Protein AF-A0A382XG57-F1 (afdb_monomer)

Mean predicted aligned error: 2.95 Å

Secondary structure (DSSP, 8-state):
-HHHHHHHHHHHHHHHHHHTSSS--HHHHHHHHT-HHHHHHHHHHHHHHHHHHT-

Solvent-accessible surface area (backbone atoms only — not comparable to full-atom values): 3172 Å² total; per-residue (Å²): 113,74,63,63,57,46,26,47,53,53,26,50,53,54,52,52,59,57,68,70,44,99,69,80,52,70,67,56,50,53,54,53,68,65,32,66,39,42,47,51,42,52,50,55,51,51,53,50,50,57,52,60,75,72,110

Structure (mmCIF, N/CA/C/O backbone):
data_AF-A0A382XG57-F1
#
_entry.id   AF-A0A382XG57-F1
#
loop_
_atom_site.group_PDB
_atom_site.id
_atom_site.type_symbol
_atom_site.label_atom_id
_atom_site.label_alt_id
_atom_site.label_comp_id
_atom_site.label_asym_id
_atom_site.label_entity_id
_atom_site.label_seq_id
_atom_site.pdbx_PDB_ins_code
_atom_site.Cartn_x
_atom_site.Cartn_y
_atom_site.Cartn_z
_atom_site.occupancy
_atom_site.B_iso_or_equiv
_atom_site.auth_seq_i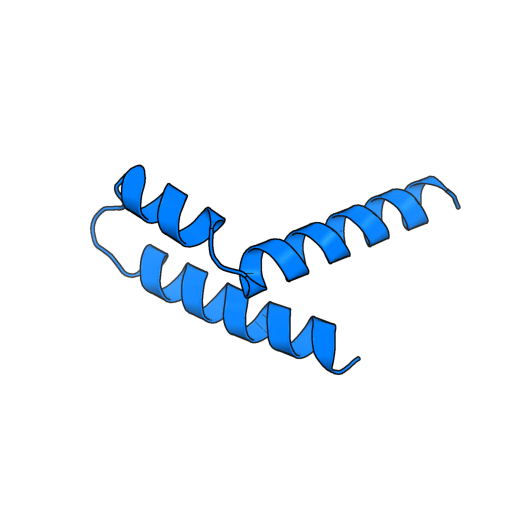d
_atom_site.auth_comp_id
_atom_site.auth_asym_id
_atom_site.auth_atom_id
_atom_site.pdbx_PDB_model_num
ATOM 1 N N . MET A 1 1 ? 2.538 -10.916 -15.896 1.00 60.06 1 MET A N 1
ATOM 2 C CA . MET A 1 1 ? 3.434 -9.902 -15.313 1.00 60.06 1 MET A CA 1
ATOM 3 C C . MET A 1 1 ? 3.529 -10.222 -13.824 1.00 60.06 1 MET A C 1
ATOM 5 O O . MET A 1 1 ? 2.864 -9.611 -13.006 1.00 60.06 1 MET A O 1
ATOM 9 N N . SER A 1 2 ? 4.252 -11.295 -13.478 1.00 83.81 2 SER A N 1
ATOM 10 C CA . SER A 1 2 ? 3.954 -12.090 -12.270 1.00 83.81 2 SER A CA 1
ATOM 11 C C . SER A 1 2 ? 4.347 -11.449 -10.939 1.00 83.81 2 SER A C 1
ATOM 13 O O . SER A 1 2 ? 3.772 -11.802 -9.916 1.00 83.81 2 SER A O 1
ATOM 15 N N . VAL A 1 3 ? 5.329 -10.543 -10.935 1.00 89.56 3 VAL A N 1
ATOM 16 C CA . VAL A 1 3 ? 5.781 -9.857 -9.713 1.00 89.56 3 VAL A CA 1
ATOM 17 C C . VAL A 1 3 ? 4.828 -8.713 -9.364 1.00 89.56 3 VAL A C 1
ATOM 19 O O . VAL A 1 3 ? 4.273 -8.719 -8.273 1.00 89.56 3 VAL A O 1
ATOM 22 N N . LEU A 1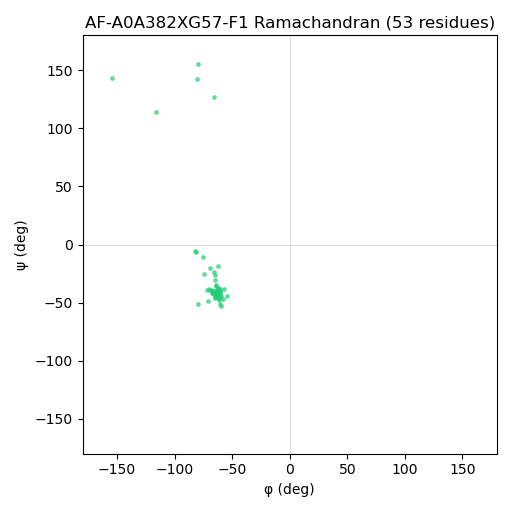 4 ? 4.525 -7.831 -10.326 1.00 92.50 4 LEU A N 1
ATOM 23 C CA . LEU A 1 4 ? 3.601 -6.707 -10.128 1.00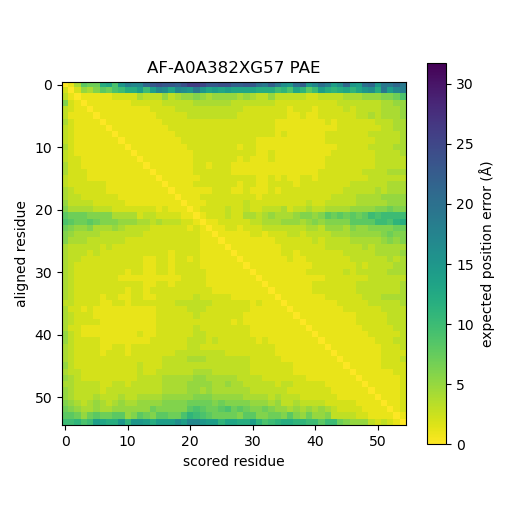 92.50 4 LEU A CA 1
ATOM 24 C C . LEU A 1 4 ? 2.195 -7.165 -9.714 1.00 92.50 4 LEU A C 1
ATOM 26 O O . LEU A 1 4 ? 1.610 -6.617 -8.788 1.00 92.50 4 LEU A O 1
ATOM 30 N N . GLU A 1 5 ? 1.654 -8.197 -10.370 1.00 95.25 5 GLU A N 1
ATOM 31 C CA . GLU A 1 5 ? 0.346 -8.765 -10.008 1.00 95.25 5 GLU A CA 1
ATOM 32 C C . GLU A 1 5 ? 0.334 -9.300 -8.566 1.00 95.25 5 GLU A C 1
ATOM 34 O O . GLU A 1 5 ? -0.656 -9.140 -7.848 1.00 95.25 5 GLU A O 1
ATOM 39 N N . ARG A 1 6 ? 1.441 -9.910 -8.126 1.00 95.88 6 ARG A N 1
ATOM 40 C CA . ARG A 1 6 ? 1.585 -10.438 -6.769 1.00 95.88 6 ARG A CA 1
ATOM 41 C C . ARG A 1 6 ? 1.702 -9.320 -5.738 1.00 95.88 6 ARG A C 1
ATOM 43 O O . ARG A 1 6 ? 0.969 -9.345 -4.754 1.00 95.88 6 ARG A O 1
ATOM 50 N N . ASP A 1 7 ? 2.564 -8.337 -5.972 1.00 97.00 7 ASP A N 1
ATOM 51 C CA . ASP A 1 7 ? 2.726 -7.205 -5.056 1.00 97.00 7 ASP A CA 1
ATOM 52 C C . ASP A 1 7 ? 1.440 -6.371 -4.971 1.00 97.00 7 ASP A C 1
ATOM 54 O O . ASP A 1 7 ? 1.060 -5.943 -3.883 1.00 97.00 7 ASP A O 1
ATOM 58 N N . ALA A 1 8 ? 0.692 -6.244 -6.073 1.00 97.19 8 ALA A N 1
ATOM 59 C CA . ALA A 1 8 ? -0.640 -5.644 -6.074 1.00 97.19 8 ALA A CA 1
ATOM 60 C C . ALA A 1 8 ? -1.637 -6.411 -5.192 1.00 97.19 8 ALA A C 1
ATOM 62 O O . ALA A 1 8 ? -2.361 -5.801 -4.399 1.00 97.19 8 ALA A O 1
ATOM 63 N N . ALA A 1 9 ? -1.678 -7.742 -5.304 1.00 97.94 9 ALA A N 1
ATOM 64 C CA . ALA A 1 9 ? -2.564 -8.574 -4.495 1.00 97.94 9 ALA A CA 1
ATOM 65 C C . ALA A 1 9 ? -2.208 -8.513 -2.998 1.00 97.94 9 ALA A C 1
ATOM 67 O O . ALA A 1 9 ? -3.096 -8.310 -2.163 1.00 97.94 9 ALA A O 1
ATOM 68 N N . ASP A 1 10 ? -0.921 -8.627 -2.664 1.00 98.06 10 ASP A N 1
ATOM 69 C CA . ASP A 1 10 ? -0.425 -8.609 -1.285 1.00 98.06 10 ASP A CA 1
ATOM 70 C C . ASP A 1 10 ? -0.612 -7.216 -0.641 1.00 98.06 10 ASP A C 1
ATOM 72 O O . ASP A 1 10 ? -1.090 -7.109 0.495 1.00 98.06 10 ASP A O 1
ATOM 76 N N . ALA A 1 11 ? -0.341 -6.131 -1.378 1.00 98.19 11 ALA A N 1
ATOM 77 C CA . ALA A 1 11 ? -0.587 -4.763 -0.918 1.00 98.19 11 ALA A CA 1
ATOM 78 C C . ALA A 1 11 ? -2.081 -4.494 -0.680 1.00 98.19 11 ALA A C 1
ATOM 80 O O . ALA A 1 11 ? -2.457 -3.928 0.350 1.00 98.19 11 ALA A O 1
ATOM 81 N N . LEU A 1 12 ? -2.958 -4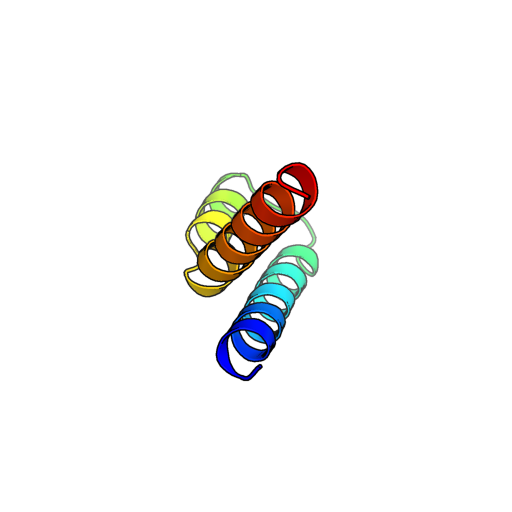.940 -1.588 1.00 98.38 12 LEU A N 1
ATOM 82 C CA . LEU A 1 12 ? -4.405 -4.784 -1.430 1.00 98.38 12 LEU A CA 1
ATOM 83 C C . LEU A 1 12 ? -4.927 -5.532 -0.197 1.00 98.38 12 LEU A C 1
ATOM 85 O O . LEU A 1 12 ? -5.794 -5.016 0.514 1.00 98.38 12 LEU A O 1
ATOM 89 N N . ALA A 1 13 ? -4.409 -6.731 0.077 1.00 98.44 13 ALA A N 1
ATOM 90 C CA . ALA A 1 13 ? -4.759 -7.479 1.279 1.00 98.44 13 ALA A CA 1
ATOM 91 C C . ALA A 1 13 ? -4.360 -6.715 2.555 1.00 98.44 13 ALA A C 1
ATOM 93 O O . ALA A 1 13 ? -5.176 -6.594 3.472 1.00 98.44 13 ALA A O 1
ATOM 94 N N . ALA A 1 14 ? -3.156 -6.135 2.591 1.00 98.06 14 ALA A N 1
ATOM 95 C CA . ALA A 1 14 ? -2.691 -5.322 3.715 1.00 98.06 14 ALA A CA 1
ATOM 96 C C . ALA A 1 14 ? -3.550 -4.059 3.924 1.00 98.06 14 ALA A C 1
ATOM 98 O O . ALA A 1 14 ? -3.960 -3.769 5.049 1.00 98.06 14 ALA A O 1
ATOM 99 N N . VAL A 1 15 ? -3.894 -3.346 2.845 1.00 98.19 15 VAL A N 1
ATOM 100 C CA . VAL A 1 15 ? -4.777 -2.168 2.905 1.00 98.19 15 VAL A CA 1
ATOM 101 C C . VAL A 1 15 ? -6.161 -2.546 3.429 1.00 98.19 15 VAL A C 1
ATOM 103 O O . VAL A 1 15 ? -6.685 -1.877 4.317 1.00 98.19 15 VAL A O 1
ATOM 106 N N . ARG A 1 16 ? -6.749 -3.643 2.935 1.00 98.25 16 ARG A N 1
ATOM 107 C CA . ARG A 1 16 ? -8.056 -4.132 3.405 1.00 98.25 16 ARG A CA 1
ATOM 108 C C . ARG A 1 16 ? -8.037 -4.516 4.879 1.00 98.25 16 ARG A C 1
ATOM 110 O O . ARG A 1 16 ? -9.005 -4.234 5.578 1.00 98.25 16 ARG A O 1
ATOM 117 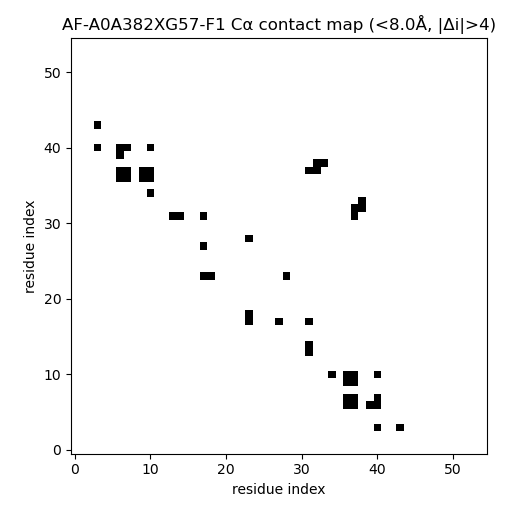N N . LEU A 1 17 ? -6.951 -5.126 5.353 1.00 97.12 17 LEU A N 1
ATOM 118 C CA . LEU A 1 17 ? -6.789 -5.472 6.763 1.00 97.12 17 LEU A CA 1
ATOM 119 C C . LEU A 1 17 ? -6.809 -4.221 7.650 1.00 97.12 17 LEU A C 1
ATOM 121 O O . LEU A 1 17 ? -7.537 -4.187 8.638 1.00 97.12 17 LEU A O 1
ATOM 125 N N . VAL A 1 18 ? -6.049 -3.186 7.282 1.00 97.31 18 VAL A N 1
ATOM 126 C CA . VAL A 1 18 ? -6.017 -1.916 8.025 1.00 97.31 18 VAL A CA 1
ATOM 127 C C . VAL A 1 18 ? -7.366 -1.196 7.950 1.00 97.31 18 VAL A C 1
ATOM 129 O O . VAL A 1 18 ? -7.855 -0.710 8.967 1.00 97.31 18 VAL A O 1
ATOM 132 N N . ALA A 1 19 ? -8.004 -1.179 6.776 1.00 97.00 19 ALA A N 1
ATOM 133 C CA . ALA A 1 19 ? -9.295 -0.526 6.556 1.00 97.00 19 ALA A CA 1
ATOM 134 C C . ALA A 1 19 ? -10.475 -1.214 7.266 1.00 97.00 19 ALA A C 1
ATOM 136 O O . ALA A 1 19 ? -11.508 -0.586 7.480 1.00 97.00 19 ALA A O 1
ATOM 137 N N . ALA A 1 20 ? -10.341 -2.491 7.636 1.00 97.31 20 ALA A N 1
ATOM 138 C CA . ALA A 1 20 ? -11.368 -3.216 8.382 1.00 97.31 20 ALA A CA 1
ATOM 139 C C . ALA A 1 20 ? -11.434 -2.818 9.869 1.00 97.31 20 ALA A C 1
ATOM 141 O O . ALA A 1 20 ? -12.366 -3.219 10.569 1.00 97.31 20 ALA A O 1
ATOM 142 N N . LEU A 1 21 ? -10.455 -2.059 10.374 1.00 95.94 21 LEU A N 1
ATOM 143 C CA . LEU A 1 21 ? -10.422 -1.653 11.774 1.00 95.94 21 LEU A CA 1
ATOM 144 C C . LEU A 1 21 ? -11.353 -0.454 12.037 1.00 95.94 21 LEU A C 1
ATOM 146 O O . LEU A 1 21 ? -11.387 0.479 11.237 1.00 95.94 21 LEU A O 1
ATOM 150 N N . PRO A 1 22 ? -12.050 -0.407 13.190 1.00 93.56 22 PRO A N 1
ATOM 151 C CA . PRO A 1 22 ? -12.949 0.700 13.547 1.00 93.56 22 PRO A CA 1
ATOM 152 C C . PRO A 1 22 ? -12.264 2.069 13.679 1.00 93.56 22 PRO A C 1
ATOM 154 O O . PRO A 1 22 ? -12.928 3.102 13.675 1.00 93.56 22 PRO A O 1
ATOM 157 N N . GLY A 1 23 ? -10.941 2.078 13.837 1.00 95.06 23 GLY A N 1
ATOM 158 C CA . GLY A 1 23 ? -10.119 3.274 13.895 1.00 95.06 23 GLY A CA 1
ATOM 159 C C . GLY A 1 23 ? -8.697 2.946 13.462 1.00 95.06 23 GLY A C 1
ATOM 160 O O . GLY A 1 23 ? -8.179 1.868 13.762 1.00 95.06 23 GLY A O 1
ATOM 161 N N . VAL A 1 24 ? -8.071 3.882 12.756 1.00 96.38 24 VAL A N 1
ATOM 162 C CA . VAL A 1 24 ? -6.733 3.710 12.192 1.00 96.38 24 VAL A CA 1
ATOM 163 C C . VAL A 1 24 ? -5.797 4.712 12.858 1.00 96.38 24 VAL A C 1
ATOM 165 O O . VAL A 1 24 ? -5.966 5.922 12.721 1.00 96.38 24 VAL A O 1
ATOM 168 N N . SER A 1 25 ? -4.833 4.209 13.630 1.00 97.25 25 SER A N 1
ATOM 169 C CA . SER A 1 25 ? -3.829 5.051 14.283 1.00 97.25 25 SER A CA 1
ATOM 170 C C . SER A 1 25 ? -2.721 5.444 13.304 1.00 97.25 25 SER A C 1
ATOM 172 O O . SER A 1 25 ? -2.434 4.711 12.357 1.00 97.25 25 SER A O 1
ATOM 174 N N . SER A 1 26 ? -2.040 6.564 13.572 1.00 97.75 26 SER A N 1
ATOM 175 C CA . SER A 1 26 ? -0.867 6.981 12.783 1.00 97.75 26 SER A CA 1
ATOM 176 C C . SER A 1 26 ? 0.191 5.882 12.726 1.00 97.75 26 SER A C 1
ATOM 178 O O . SER A 1 26 ? 0.669 5.548 11.653 1.00 97.75 26 SER A O 1
ATOM 180 N N . GLN A 1 27 ? 0.484 5.237 13.859 1.00 97.75 27 GLN A N 1
ATOM 181 C CA . GLN A 1 27 ? 1.483 4.171 13.899 1.00 97.75 27 GLN A CA 1
ATOM 182 C C . GLN A 1 27 ? 1.086 2.944 13.065 1.00 97.75 27 GLN A C 1
ATOM 184 O O . GLN A 1 27 ? 1.948 2.252 12.526 1.00 97.75 27 GLN A O 1
ATOM 189 N N . LEU A 1 28 ? -0.212 2.659 12.931 1.00 96.88 28 LEU A N 1
ATOM 190 C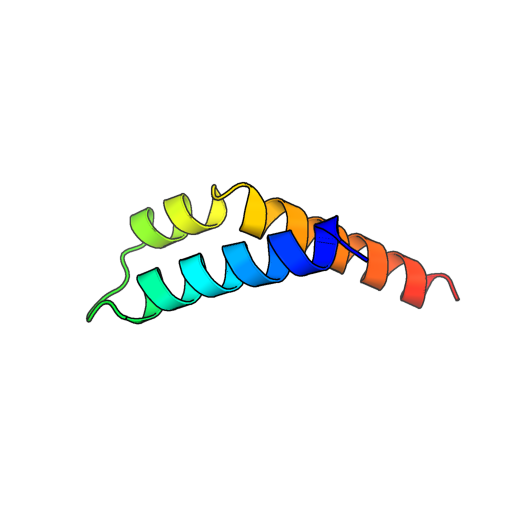 CA . LEU A 1 28 ? -0.659 1.589 12.049 1.00 96.88 28 LEU A CA 1
ATOM 191 C C . LEU A 1 28 ? -0.460 1.955 10.573 1.00 96.88 28 LEU A C 1
ATOM 193 O O . LEU A 1 28 ? -0.057 1.095 9.791 1.00 96.88 28 LEU A O 1
ATOM 197 N N . ILE A 1 29 ? -0.690 3.219 10.208 1.00 97.69 29 ILE A N 1
ATOM 198 C CA . ILE A 1 29 ? -0.350 3.736 8.877 1.00 97.69 29 ILE A CA 1
ATOM 199 C C . ILE A 1 29 ? 1.159 3.664 8.637 1.00 97.69 29 ILE A C 1
ATOM 201 O O . ILE A 1 29 ? 1.567 3.204 7.578 1.00 97.69 29 ILE A O 1
ATOM 205 N N . ASP A 1 30 ? 1.990 4.026 9.615 1.00 98.25 30 ASP A N 1
ATOM 206 C CA . ASP A 1 30 ? 3.450 3.935 9.487 1.00 98.25 30 ASP A CA 1
ATOM 207 C C . ASP A 1 30 ? 3.902 2.490 9.235 1.00 98.25 30 ASP A C 1
ATOM 209 O O . ASP A 1 30 ? 4.709 2.226 8.343 1.00 98.25 30 ASP A O 1
ATOM 213 N N . ASN A 1 31 ? 3.317 1.530 9.956 1.00 97.50 31 ASN A N 1
ATOM 214 C CA . ASN A 1 31 ? 3.573 0.107 9.740 1.00 97.50 31 ASN A CA 1
ATOM 215 C C . ASN A 1 31 ? 3.095 -0.372 8.361 1.00 97.50 31 ASN A C 1
ATOM 217 O O . ASN A 1 31 ? 3.786 -1.163 7.717 1.00 97.50 31 ASN A O 1
ATOM 221 N N . LEU A 1 32 ? 1.936 0.101 7.892 1.00 98.19 32 LEU A N 1
ATOM 222 C CA . LEU A 1 32 ? 1.447 -0.192 6.544 1.00 98.19 32 LEU A CA 1
ATOM 223 C C . LEU A 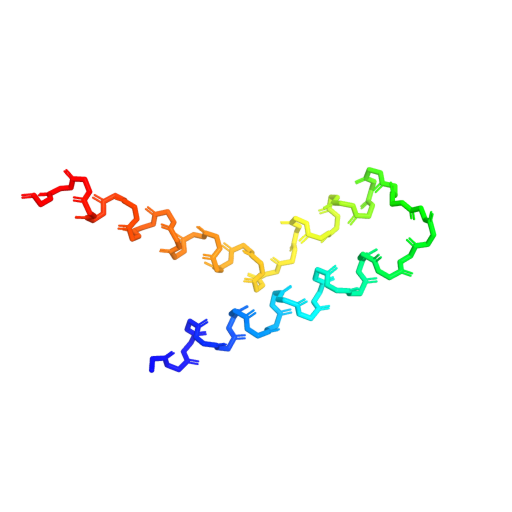1 32 ? 2.397 0.384 5.484 1.00 98.19 32 LEU A C 1
ATOM 225 O O . LEU A 1 32 ? 2.769 -0.327 4.557 1.00 98.19 32 LEU A O 1
ATOM 229 N N . ASN A 1 33 ? 2.863 1.619 5.659 1.00 97.19 33 ASN A N 1
ATOM 230 C CA . ASN A 1 33 ? 3.820 2.280 4.771 1.00 97.19 33 ASN A CA 1
ATOM 231 C C . ASN A 1 33 ? 5.202 1.602 4.771 1.00 97.19 33 ASN A C 1
ATOM 233 O O . ASN A 1 33 ? 5.942 1.711 3.794 1.00 97.19 33 ASN A O 1
ATOM 237 N N . ALA A 1 34 ? 5.554 0.877 5.836 1.00 98.19 34 ALA A N 1
ATOM 238 C CA . ALA A 1 34 ? 6.758 0.050 5.907 1.00 98.19 34 ALA A CA 1
ATOM 239 C C . ALA A 1 34 ? 6.596 -1.340 5.251 1.00 98.19 34 ALA A C 1
ATOM 241 O O . ALA A 1 34 ? 7.574 -2.083 5.150 1.00 98.19 34 ALA A O 1
ATOM 242 N N . ASN A 1 35 ? 5.395 -1.713 4.794 1.00 98.12 35 ASN A N 1
ATOM 243 C CA . ASN A 1 35 ? 5.148 -2.997 4.142 1.00 98.12 35 ASN A CA 1
ATOM 244 C C . ASN A 1 35 ? 5.890 -3.095 2.797 1.00 98.12 35 ASN A C 1
ATOM 246 O O . ASN A 1 35 ? 5.733 -2.246 1.919 1.00 98.12 35 ASN A O 1
ATOM 250 N N . ILE A 1 36 ? 6.672 -4.165 2.623 1.00 97.50 36 ILE A N 1
ATOM 251 C CA . ILE A 1 36 ? 7.524 -4.361 1.442 1.00 97.50 36 ILE A CA 1
ATOM 252 C C . ILE A 1 36 ? 6.720 -4.422 0.135 1.00 97.50 36 ILE A C 1
ATOM 254 O O . ILE A 1 36 ? 7.129 -3.806 -0.843 1.00 97.50 36 ILE A O 1
ATOM 258 N N . HIS A 1 37 ? 5.563 -5.090 0.132 1.00 97.81 37 HIS A N 1
ATOM 259 C CA . HIS A 1 37 ? 4.721 -5.245 -1.058 1.00 97.81 37 HIS A CA 1
ATOM 260 C C . HIS A 1 37 ? 4.035 -3.932 -1.429 1.00 97.81 37 HIS A C 1
ATOM 262 O O . HIS A 1 37 ? 3.993 -3.571 -2.602 1.00 97.81 37 HIS A O 1
ATOM 268 N N . LEU A 1 38 ? 3.572 -3.165 -0.433 1.00 98.12 38 LEU A N 1
ATOM 269 C CA . LEU A 1 38 ? 3.017 -1.835 -0.683 1.00 98.12 38 LEU A CA 1
ATOM 270 C C . LEU A 1 38 ? 4.073 -0.895 -1.273 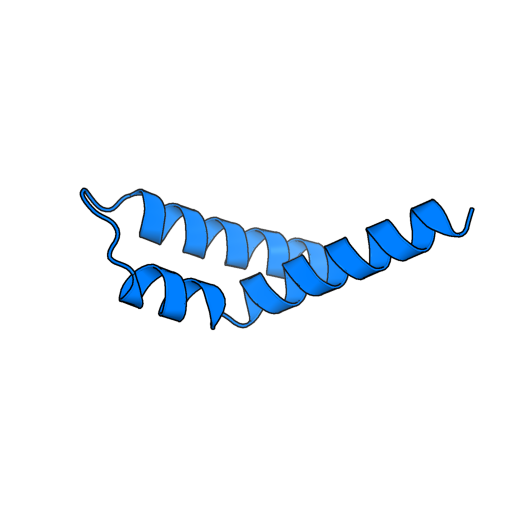1.00 98.12 38 LEU A C 1
ATOM 272 O O . LEU A 1 38 ? 3.806 -0.200 -2.248 1.00 98.12 38 LEU A O 1
ATOM 276 N N . ARG A 1 39 ? 5.286 -0.887 -0.711 1.00 98.19 39 ARG A N 1
ATOM 277 C CA . ARG A 1 39 ? 6.377 -0.048 -1.219 1.00 98.19 39 ARG A CA 1
ATOM 278 C C . ARG A 1 39 ? 6.847 -0.459 -2.609 1.00 98.19 39 ARG A C 1
ATOM 280 O O . ARG A 1 39 ? 7.126 0.430 -3.411 1.00 98.19 39 ARG A O 1
ATOM 287 N N . ALA A 1 40 ? 6.937 -1.759 -2.884 1.00 97.44 40 ALA A N 1
ATOM 288 C CA . ALA A 1 40 ? 7.268 -2.273 -4.210 1.00 97.44 40 ALA A CA 1
ATOM 289 C C . ALA A 1 40 ? 6.236 -1.795 -5.239 1.00 97.44 40 ALA A C 1
ATOM 291 O O . ALA A 1 40 ? 6.600 -1.098 -6.180 1.00 97.44 40 ALA A O 1
ATOM 292 N N . LEU A 1 41 ? 4.945 -2.022 -4.966 1.00 97.62 41 LEU A N 1
ATOM 293 C CA . LEU A 1 41 ? 3.860 -1.599 -5.848 1.00 97.62 41 LEU A CA 1
ATOM 294 C C . LEU A 1 41 ? 3.860 -0.087 -6.105 1.00 97.62 41 LEU A C 1
ATOM 296 O O . LEU A 1 41 ? 3.736 0.341 -7.247 1.00 97.62 41 LEU A O 1
ATOM 300 N N . LEU A 1 42 ? 3.991 0.734 -5.058 1.00 97.56 42 LEU A N 1
ATOM 301 C CA . LEU A 1 42 ? 4.028 2.191 -5.219 1.00 97.56 42 LEU A CA 1
ATOM 302 C C . LEU A 1 42 ? 5.229 2.638 -6.060 1.00 97.56 42 LEU A C 1
ATOM 304 O O . LEU A 1 42 ? 5.096 3.545 -6.872 1.00 97.56 42 LEU A O 1
ATOM 308 N N . THR A 1 43 ? 6.381 1.985 -5.896 1.00 96.75 43 THR A N 1
ATOM 309 C CA . THR A 1 43 ? 7.577 2.274 -6.699 1.00 96.75 43 THR A CA 1
ATOM 310 C C . THR A 1 43 ? 7.342 1.931 -8.166 1.00 96.75 43 THR A C 1
ATOM 312 O O . THR A 1 43 ? 7.646 2.749 -9.029 1.00 96.75 43 THR A O 1
ATOM 315 N N . ASP A 1 44 ? 6.745 0.774 -8.451 1.00 94.94 44 ASP A N 1
ATOM 316 C CA . ASP A 1 44 ? 6.396 0.379 -9.817 1.00 94.94 44 ASP A CA 1
ATOM 317 C C . ASP A 1 44 ? 5.418 1.373 -10.462 1.00 94.94 44 ASP A C 1
ATOM 319 O O . ASP A 1 44 ? 5.578 1.723 -11.629 1.00 94.94 44 ASP A O 1
ATOM 323 N N . LEU A 1 45 ? 4.436 1.879 -9.705 1.00 94.75 45 LEU A N 1
ATOM 324 C CA . LEU A 1 45 ? 3.508 2.904 -10.191 1.00 94.75 45 LEU A CA 1
ATOM 325 C C . LEU A 1 45 ? 4.210 4.232 -10.501 1.00 94.75 45 LEU A C 1
ATOM 327 O O . LEU A 1 45 ? 3.910 4.824 -11.531 1.00 94.75 45 LEU A O 1
ATOM 331 N N . PHE A 1 46 ? 5.156 4.677 -9.667 1.00 95.62 46 PHE A N 1
ATOM 332 C CA . PHE A 1 46 ? 5.943 5.882 -9.958 1.00 95.62 46 PHE A CA 1
ATOM 333 C C . PHE A 1 46 ? 6.803 5.718 -11.216 1.00 95.62 46 PHE A C 1
ATOM 335 O O . PHE A 1 46 ? 6.863 6.625 -12.035 1.00 95.62 46 PHE A O 1
ATOM 342 N N . LEU A 1 47 ? 7.412 4.546 -11.419 1.00 94.88 47 LEU A N 1
ATOM 343 C CA . LEU A 1 47 ? 8.174 4.269 -12.641 1.00 94.88 47 LEU A CA 1
ATOM 344 C C . LEU A 1 47 ? 7.290 4.279 -13.896 1.00 94.88 47 LEU A C 1
ATOM 346 O O . LEU A 1 47 ? 7.740 4.691 -14.963 1.00 94.88 47 LEU A O 1
ATOM 350 N N . LEU A 1 48 ? 6.047 3.799 -13.786 1.00 94.25 48 LEU A N 1
ATOM 351 C CA . LEU A 1 48 ? 5.082 3.850 -14.885 1.00 94.25 48 LEU A CA 1
ATOM 352 C C . LEU A 1 48 ? 4.636 5.282 -15.189 1.00 94.25 48 LEU A C 1
ATOM 354 O O . LEU A 1 48 ? 4.494 5.614 -16.361 1.00 94.25 48 LEU A O 1
ATOM 358 N N . ASP A 1 49 ? 4.436 6.104 -14.161 1.00 96.25 49 ASP A N 1
ATOM 359 C CA . ASP A 1 49 ? 4.110 7.528 -14.299 1.00 96.25 49 ASP A CA 1
ATOM 360 C C . ASP A 1 49 ? 5.230 8.270 -15.050 1.00 96.25 49 ASP A C 1
ATOM 362 O O . ASP A 1 49 ? 4.987 8.849 -16.108 1.00 96.25 49 ASP A O 1
ATOM 366 N N . ASP A 1 50 ? 6.483 8.103 -14.605 1.00 96.88 50 ASP A N 1
ATOM 367 C CA . ASP A 1 50 ? 7.671 8.671 -15.261 1.00 96.88 50 ASP A CA 1
ATOM 368 C C . ASP A 1 50 ? 7.800 8.221 -16.730 1.00 96.88 50 ASP A C 1
ATOM 370 O O . ASP A 1 50 ? 8.216 8.989 -17.601 1.00 96.88 50 ASP A O 1
ATOM 374 N N . LEU A 1 51 ? 7.462 6.959 -17.024 1.00 96.25 51 LEU A N 1
ATOM 375 C CA . LEU A 1 51 ? 7.508 6.425 -18.384 1.00 96.25 51 LEU A CA 1
ATOM 376 C C . LEU A 1 51 ? 6.444 7.064 -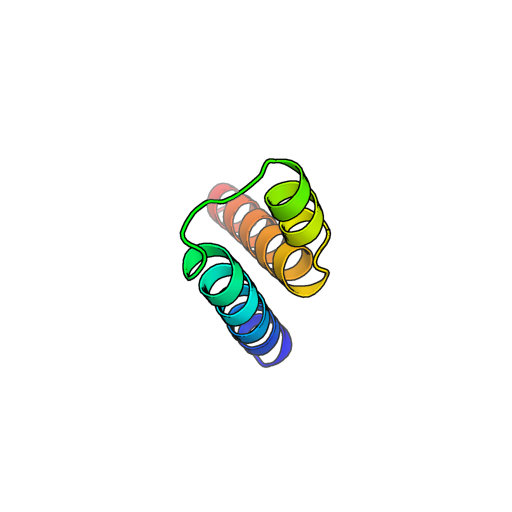19.282 1.00 96.25 51 LEU A C 1
ATOM 378 O O . LEU A 1 51 ? 6.727 7.319 -20.449 1.00 96.25 51 LEU A O 1
ATOM 382 N N . ILE A 1 52 ? 5.238 7.292 -18.756 1.00 96.62 52 ILE A N 1
ATOM 383 C CA . ILE A 1 52 ? 4.140 7.925 -19.494 1.00 96.62 52 ILE A CA 1
ATOM 384 C C . ILE A 1 52 ? 4.488 9.382 -19.810 1.00 96.62 52 ILE A C 1
ATOM 386 O O . ILE A 1 52 ? 4.288 9.804 -20.945 1.00 96.62 52 ILE A O 1
ATOM 390 N N . ASP A 1 53 ? 5.057 10.119 -18.855 1.00 95.25 53 ASP A N 1
ATOM 391 C CA . ASP A 1 53 ? 5.483 11.511 -19.054 1.00 95.25 53 ASP A CA 1
ATOM 392 C C . ASP A 1 53 ? 6.623 11.655 -20.078 1.00 95.25 53 ASP A C 1
ATOM 394 O O . ASP A 1 53 ? 6.779 12.703 -20.710 1.00 95.25 53 ASP A O 1
ATOM 398 N N . ALA A 1 54 ? 7.434 10.610 -20.254 1.00 92.00 54 ALA A N 1
ATOM 399 C CA . ALA A 1 54 ? 8.535 10.590 -21.212 1.00 92.00 54 ALA A CA 1
ATOM 400 C C . ALA A 1 54 ? 8.114 10.282 -22.666 1.00 92.00 54 ALA A C 1
ATOM 402 O O . ALA A 1 54 ? 8.975 10.323 -23.553 1.00 92.00 54 ALA A O 1
ATOM 403 N N . MET A 1 55 ? 6.842 9.944 -22.918 1.00 86.19 55 MET A N 1
ATOM 404 C CA . MET A 1 55 ? 6.293 9.631 -24.251 1.00 86.19 55 MET A CA 1
ATOM 405 C C . MET A 1 55 ? 5.714 10.858 -24.958 1.00 86.19 55 MET A C 1
ATOM 407 O O . MET A 1 55 ? 5.953 10.967 -26.184 1.00 86.19 55 MET A O 1
#

Foldseek 3Di:
DPLLVVLVVVLVVLVVVQVPDPDHDPVSVVVSVVDPSVVVNVVVVVVVVVVVVVD

Organism: NCBI:txid408172

pLDDT: mean 95.56, std 5.59, range [60.06, 98.44]

Sequence (55 aa):
MSVLERDAADALAAVRLVAALPGVSSQLIDNLNANIHLRALLTDLFLLDDLIDAM

Radius of gyration: 13.24 Å; Cα contacts (8 Å, |Δi|>4): 26; chains: 1; bounding box: 22×24×38 Å